Protein AF-A0A7H4N5Q2-F1 (afdb_monomer)

Sequence (71 aa):
MPVPTGGDAATTVRYAAELQALWELHLDARLRAANPKAGARLWTLINELNYAAQRTESRYNRLLLKLEGMK

Foldseek 3Di:
DDDDDLCPLVVQLVVLVVLVVCCVPPNQVPVCVVPVVRNVVVVVVSVVSNVVSVVVSVVVVVVVVVVVVVD

Solvent-accessible surface area (backbone atoms only — not comparable to full-atom values): 3942 Å² total; per-residue (Å²): 131,85,76,87,54,91,56,59,39,59,48,46,35,50,52,30,50,52,51,48,51,51,34,70,75,70,36,46,69,60,38,32,73,76,35,54,67,58,31,55,50,52,56,50,54,46,51,52,52,31,50,52,27,52,52,49,44,55,52,49,54,55,50,49,53,54,60,60,74,72,111

Mean predicted aligned error: 6.51 Å

Organism: NCBI:txid1134687

pLDDT: mean 84.07, std 12.63, range [43.47, 95.56]

Structure (mmCIF, N/CA/C/O backbone):
data_AF-A0A7H4N5Q2-F1
#
_entry.id   AF-A0A7H4N5Q2-F1
#
loop_
_atom_site.group_PDB
_atom_site.id
_atom_site.type_symbol
_atom_site.label_atom_id
_atom_site.label_alt_id
_atom_site.label_comp_id
_atom_site.label_asym_id
_atom_site.label_entity_id
_atom_site.label_seq_id
_atom_site.pdbx_PDB_ins_code
_atom_site.Cartn_x
_atom_site.Cartn_y
_atom_site.Cartn_z
_atom_site.occupancy
_atom_site.B_iso_or_equiv
_atom_site.auth_seq_id
_atom_site.auth_comp_id
_atom_site.auth_asym_id
_atom_site.auth_atom_id
_atom_site.pdbx_PDB_model_num
ATOM 1 N N . MET A 1 1 ? -16.653 19.740 6.554 1.00 43.47 1 MET A N 1
ATOM 2 C CA . MET A 1 1 ? -15.835 18.520 6.710 1.00 43.47 1 MET A CA 1
ATOM 3 C C . MET A 1 1 ? -16.721 17.345 6.341 1.00 43.47 1 MET A C 1
ATOM 5 O O . MET A 1 1 ? -17.777 17.246 6.960 1.00 43.47 1 MET A O 1
ATOM 9 N N . PRO A 1 2 ? -16.395 16.537 5.320 1.00 49.62 2 PRO A N 1
ATOM 10 C CA . PRO A 1 2 ? -17.177 15.339 5.045 1.00 49.62 2 PRO A CA 1
ATOM 11 C C . PRO A 1 2 ? -17.107 14.425 6.273 1.00 49.62 2 PRO A C 1
ATOM 13 O O . PRO A 1 2 ? -16.051 14.280 6.889 1.00 49.62 2 PRO A O 1
ATOM 16 N N . VAL A 1 3 ? -18.255 13.885 6.673 1.00 50.97 3 VAL A N 1
ATOM 17 C CA . VAL A 1 3 ? -18.328 12.881 7.734 1.00 50.97 3 VAL A CA 1
ATOM 18 C C . VAL A 1 3 ? -17.628 11.633 7.196 1.00 50.97 3 VAL A C 1
ATOM 20 O O . VAL A 1 3 ? -18.014 11.194 6.111 1.00 50.97 3 VAL A O 1
ATOM 23 N N . PRO A 1 4 ? -16.625 11.072 7.896 1.00 51.88 4 PRO A N 1
ATOM 24 C CA . PRO A 1 4 ? -15.999 9.830 7.474 1.00 51.88 4 PRO A CA 1
ATOM 25 C C . PRO A 1 4 ? -17.077 8.755 7.432 1.00 51.88 4 PRO A C 1
ATOM 27 O O . PRO A 1 4 ? -17.610 8.347 8.466 1.00 51.88 4 PRO A O 1
ATOM 30 N N . THR A 1 5 ? -17.462 8.345 6.232 1.00 52.97 5 THR A N 1
ATOM 31 C CA . THR A 1 5 ? -18.278 7.145 6.072 1.00 52.97 5 THR A CA 1
ATOM 32 C C . THR A 1 5 ? -17.314 5.967 6.131 1.00 52.97 5 THR A C 1
ATOM 34 O O . THR A 1 5 ? -16.186 6.078 5.655 1.00 52.97 5 THR A O 1
ATOM 37 N N . GLY A 1 6 ? -17.712 4.833 6.713 1.00 55.56 6 GLY A N 1
ATOM 38 C CA . GLY A 1 6 ? -16.833 3.660 6.875 1.00 55.56 6 GLY A CA 1
ATOM 39 C C . GLY A 1 6 ? -16.171 3.134 5.584 1.00 55.56 6 GLY A C 1
ATOM 40 O O . GLY A 1 6 ? -15.337 2.242 5.656 1.00 55.56 6 GLY A O 1
ATOM 41 N N . GLY A 1 7 ? -16.501 3.687 4.410 1.00 62.50 7 GLY A N 1
ATOM 42 C CA . GLY A 1 7 ? -15.896 3.370 3.119 1.00 62.50 7 GLY A CA 1
ATOM 43 C C . GLY A 1 7 ? -14.573 4.076 2.790 1.00 62.50 7 GLY A C 1
ATOM 44 O O . GLY A 1 7 ? -13.953 3.694 1.798 1.00 62.50 7 GLY A O 1
ATOM 45 N N . ASP A 1 8 ? -14.104 5.060 3.565 1.00 72.19 8 ASP A N 1
ATOM 46 C CA . ASP A 1 8 ? -12.901 5.837 3.196 1.00 72.19 8 ASP A CA 1
ATOM 47 C C . ASP A 1 8 ? -11.618 4.983 3.220 1.00 72.19 8 ASP A C 1
ATOM 49 O O . ASP A 1 8 ? -10.776 5.057 2.317 1.00 72.19 8 ASP A O 1
ATOM 53 N N . ALA A 1 9 ? -11.485 4.105 4.219 1.00 72.31 9 ALA A N 1
ATOM 54 C CA . ALA A 1 9 ? -10.330 3.219 4.338 1.00 72.31 9 ALA A CA 1
ATOM 55 C C . ALA A 1 9 ? -10.365 2.086 3.299 1.00 72.31 9 ALA A C 1
ATOM 57 O O . ALA A 1 9 ? -9.379 1.884 2.591 1.00 72.31 9 ALA A O 1
ATOM 58 N N . ALA A 1 10 ? -11.521 1.438 3.117 1.00 75.19 10 ALA A N 1
ATOM 59 C CA . ALA A 1 10 ? -11.729 0.424 2.082 1.00 75.19 10 ALA A CA 1
ATOM 60 C C . ALA A 1 10 ? -11.475 0.976 0.666 1.00 75.19 10 ALA A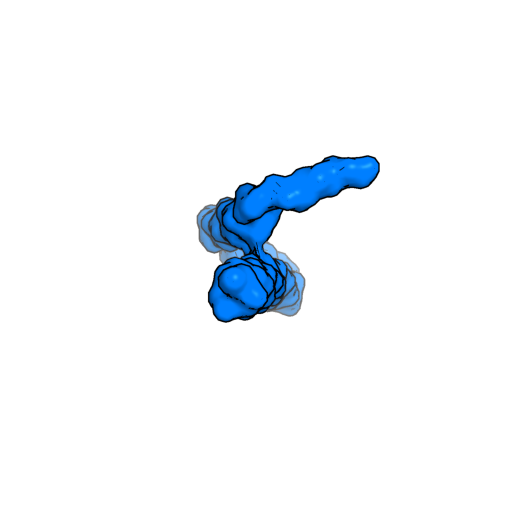 C 1
ATOM 62 O O . ALA A 1 10 ? -10.855 0.319 -0.172 1.00 75.19 10 ALA A O 1
ATOM 63 N N . THR A 1 11 ? -11.889 2.219 0.406 1.00 83.50 11 THR A N 1
ATOM 64 C CA . THR A 1 11 ? -11.616 2.913 -0.861 1.00 83.50 11 THR A CA 1
ATOM 65 C C . THR A 1 11 ? -10.120 3.162 -1.050 1.00 83.50 11 THR A C 1
ATOM 67 O O . THR A 1 11 ? -9.591 2.941 -2.137 1.00 83.50 11 THR A O 1
ATOM 70 N N . THR A 1 12 ? -9.415 3.554 0.013 1.00 83.00 12 THR A N 1
ATOM 71 C CA . THR A 1 12 ? -7.959 3.751 -0.030 1.00 83.00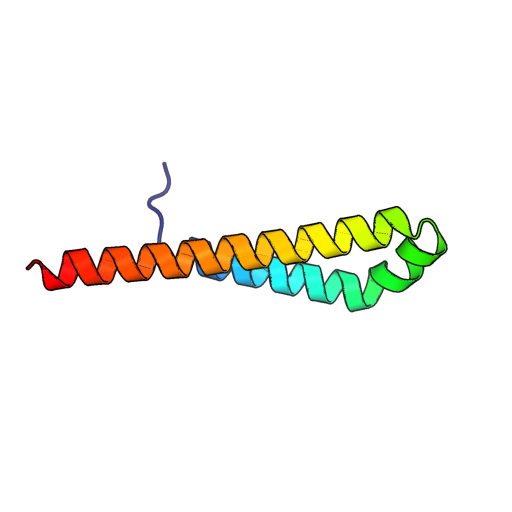 12 THR A CA 1
ATOM 72 C C . THR A 1 12 ? -7.217 2.439 -0.303 1.00 83.00 12 THR A C 1
ATOM 74 O O . THR A 1 12 ? -6.303 2.420 -1.127 1.00 83.00 12 THR A O 1
ATOM 77 N N . VAL 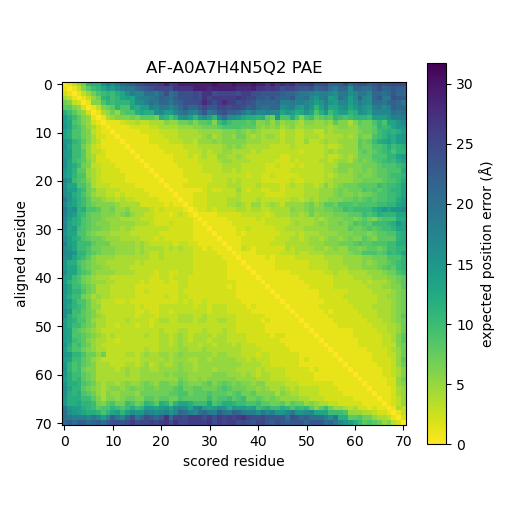A 1 13 ? -7.633 1.329 0.321 1.00 80.88 13 VAL A N 1
ATOM 78 C CA . VAL A 1 13 ? -7.092 -0.013 0.032 1.00 80.88 13 VAL A CA 1
ATOM 79 C C . VAL A 1 13 ? -7.324 -0.386 -1.433 1.00 80.88 13 VAL A C 1
ATOM 81 O O . VAL A 1 13 ? -6.401 -0.856 -2.098 1.00 80.88 13 VAL A O 1
ATOM 84 N N . ARG A 1 14 ? -8.527 -0.126 -1.964 1.00 85.06 14 ARG A N 1
ATOM 85 C CA . ARG A 1 14 ? -8.851 -0.394 -3.372 1.00 85.06 14 ARG A CA 1
ATOM 86 C C . ARG A 1 14 ? -7.941 0.383 -4.323 1.00 85.06 14 ARG A C 1
ATOM 88 O O . ARG A 1 14 ? -7.351 -0.220 -5.213 1.00 85.06 14 ARG A O 1
ATOM 95 N N . TYR A 1 15 ? -7.759 1.684 -4.104 1.00 88.38 15 TYR A N 1
ATOM 96 C CA . TYR A 1 15 ? -6.868 2.492 -4.941 1.00 88.38 15 TYR A CA 1
ATOM 97 C C . TYR A 1 15 ? -5.404 2.058 -4.843 1.00 88.38 15 TYR A C 1
ATOM 99 O O . TYR A 1 15 ? -4.701 2.058 -5.850 1.00 88.38 15 TYR A O 1
ATOM 107 N N . ALA A 1 16 ? -4.935 1.645 -3.662 1.00 87.31 16 ALA A N 1
ATOM 108 C CA . ALA A 1 16 ? -3.585 1.108 -3.518 1.00 87.31 16 ALA A CA 1
ATOM 109 C C . ALA A 1 16 ? -3.400 -0.200 -4.313 1.00 87.31 16 ALA A C 1
ATOM 111 O O . ALA A 1 16 ? -2.368 -0.377 -4.960 1.00 87.31 16 ALA A O 1
ATOM 112 N N . ALA A 1 17 ? -4.409 -1.078 -4.323 1.00 86.25 17 ALA A N 1
ATOM 113 C CA . ALA A 1 17 ? -4.401 -2.306 -5.120 1.00 86.25 17 ALA A CA 1
ATOM 114 C C . ALA A 1 17 ? -4.445 -2.027 -6.635 1.00 86.25 17 ALA A C 1
ATOM 116 O O . ALA A 1 17 ? -3.704 -2.646 -7.396 1.00 86.25 17 ALA A O 1
ATOM 117 N N . GLU A 1 18 ? -5.256 -1.063 -7.079 1.00 90.38 18 GLU A N 1
ATOM 118 C CA . GLU A 1 18 ? -5.286 -0.618 -8.482 1.00 90.38 18 GLU A CA 1
ATOM 119 C C . GLU A 1 18 ? -3.922 -0.062 -8.921 1.00 90.38 18 GLU A C 1
ATOM 121 O O . GLU A 1 18 ? -3.411 -0.409 -9.988 1.00 90.38 18 GLU A O 1
ATOM 126 N N . LEU A 1 19 ? -3.290 0.754 -8.072 1.00 91.31 19 LEU A N 1
ATOM 127 C CA . LEU A 1 19 ? -1.968 1.322 -8.329 1.00 91.31 19 LEU A CA 1
ATOM 128 C C . LEU A 1 19 ? -0.886 0.235 -8.407 1.00 91.31 19 LEU A C 1
ATOM 130 O O . LEU A 1 19 ? 0.005 0.308 -9.254 1.00 91.31 19 LEU A O 1
ATOM 134 N N . GLN A 1 20 ? -0.984 -0.787 -7.555 1.00 90.62 20 GLN A N 1
ATOM 135 C CA . GLN A 1 20 ? -0.115 -1.958 -7.599 1.00 90.62 20 GLN A CA 1
ATOM 136 C C . GLN A 1 20 ? -0.279 -2.740 -8.911 1.00 90.62 20 GLN A C 1
ATOM 138 O O . GLN A 1 20 ? 0.720 -3.047 -9.560 1.00 90.62 20 GLN A O 1
ATOM 143 N N . ALA A 1 21 ? -1.513 -3.006 -9.342 1.00 91.00 21 ALA A N 1
ATOM 144 C CA . ALA A 1 21 ? -1.768 -3.708 -10.599 1.00 91.00 21 ALA A CA 1
ATOM 145 C C . ALA A 1 21 ? -1.223 -2.928 -11.809 1.00 91.00 21 ALA A C 1
ATOM 147 O O . ALA A 1 21 ? -0.567 -3.499 -12.680 1.00 91.00 21 ALA A O 1
ATOM 148 N N . LEU A 1 22 ? -1.426 -1.606 -11.845 1.00 90.38 22 LEU A N 1
ATOM 149 C CA . LEU A 1 22 ? -0.864 -0.742 -12.890 1.00 90.38 22 LEU A CA 1
ATOM 150 C C . LEU A 1 22 ? 0.669 -0.750 -12.885 1.00 90.38 22 LEU A C 1
ATOM 152 O O . LEU A 1 22 ? 1.295 -0.762 -13.949 1.00 90.38 22 LEU A O 1
ATOM 156 N N . TRP A 1 23 ? 1.276 -0.752 -11.697 1.00 90.44 23 TRP A N 1
ATOM 157 C CA . TRP A 1 23 ? 2.720 -0.862 -11.542 1.00 90.44 23 TRP A CA 1
ATOM 158 C C . TRP A 1 23 ? 3.255 -2.161 -12.155 1.00 90.44 23 TRP A C 1
ATOM 160 O O . TRP A 1 23 ? 4.148 -2.108 -13.005 1.00 90.44 23 TRP A O 1
ATOM 170 N N . GLU A 1 24 ? 2.678 -3.300 -11.773 1.00 90.19 24 GLU A N 1
ATOM 171 C CA . GLU A 1 24 ? 3.093 -4.632 -12.227 1.00 90.19 24 GLU A CA 1
ATOM 172 C C . GLU A 1 24 ? 2.888 -4.817 -13.738 1.00 90.19 24 GLU A C 1
ATOM 174 O O . GLU A 1 24 ? 3.776 -5.323 -14.425 1.00 90.19 24 GLU A O 1
ATOM 179 N N . LEU A 1 25 ? 1.754 -4.357 -14.276 1.00 92.00 25 LEU A N 1
ATOM 180 C CA . LEU A 1 25 ? 1.408 -4.545 -15.688 1.00 92.00 25 LEU A CA 1
ATOM 181 C C . LEU A 1 25 ? 2.184 -3.629 -16.640 1.00 92.00 25 LEU A C 1
ATOM 183 O O . LEU A 1 25 ? 2.428 -4.005 -17.790 1.00 92.00 25 LEU A O 1
ATOM 187 N N . HIS A 1 26 ? 2.528 -2.410 -16.215 1.00 90.25 26 HIS A N 1
ATOM 188 C CA . HIS A 1 26 ? 2.950 -1.373 -17.163 1.00 90.25 26 HIS A CA 1
ATOM 189 C C . HIS A 1 26 ? 4.244 -0.646 -16.811 1.00 90.25 26 HIS A C 1
ATOM 191 O O . HIS A 1 26 ? 4.878 -0.093 -17.717 1.00 90.25 26 HIS A O 1
ATOM 197 N N . LEU A 1 27 ? 4.651 -0.613 -15.540 1.00 89.00 27 LEU A N 1
ATOM 198 C CA . LEU A 1 27 ? 5.712 0.293 -15.093 1.00 89.00 27 LEU A CA 1
ATOM 199 C C . LEU A 1 27 ? 6.949 -0.416 -14.550 1.00 89.00 27 LEU A C 1
ATOM 201 O O . LEU A 1 27 ? 8.038 0.096 -14.796 1.00 89.00 27 LEU A O 1
ATOM 205 N N . ASP A 1 28 ? 6.832 -1.570 -13.888 1.00 91.56 28 ASP A N 1
ATOM 206 C CA . ASP A 1 28 ? 7.953 -2.184 -13.158 1.00 91.56 28 ASP A CA 1
ATOM 207 C C . ASP A 1 28 ? 9.188 -2.405 -14.044 1.00 91.56 28 ASP A C 1
ATOM 209 O O . ASP A 1 28 ? 10.246 -1.809 -13.820 1.00 91.56 28 ASP A O 1
ATOM 213 N N . ALA A 1 29 ? 9.035 -3.180 -15.122 1.00 91.44 29 ALA A N 1
ATOM 214 C CA . ALA A 1 29 ? 10.136 -3.494 -16.030 1.00 91.44 29 ALA A CA 1
ATOM 215 C C . ALA A 1 29 ? 10.731 -2.235 -16.686 1.00 91.44 29 ALA A C 1
ATOM 217 O O . ALA A 1 29 ? 11.950 -2.069 -16.737 1.00 91.44 29 ALA A O 1
ATOM 218 N N . ARG A 1 30 ? 9.874 -1.315 -17.151 1.00 92.62 30 ARG A N 1
ATOM 219 C CA . ARG A 1 30 ? 10.298 -0.084 -17.841 1.00 92.62 30 ARG A CA 1
ATOM 220 C C . ARG A 1 30 ? 11.032 0.866 -16.900 1.00 92.62 30 ARG A C 1
ATOM 222 O O . ARG A 1 30 ? 12.073 1.410 -17.264 1.00 92.62 30 ARG A O 1
ATOM 229 N N . LEU A 1 31 ? 10.504 1.059 -15.694 1.00 91.00 31 LEU A N 1
ATOM 230 C CA . LEU A 1 31 ? 11.072 1.983 -14.724 1.00 91.00 31 LEU A CA 1
ATOM 231 C C . LEU A 1 31 ? 12.366 1.423 -14.136 1.00 91.00 31 LEU A C 1
ATOM 233 O O . LEU A 1 31 ? 13.318 2.182 -13.989 1.00 91.00 31 LEU A O 1
ATOM 237 N N . ARG A 1 32 ? 12.454 0.111 -13.876 1.00 92.19 32 ARG A N 1
ATOM 238 C CA . ARG A 1 32 ? 13.713 -0.512 -13.438 1.00 92.19 32 ARG A CA 1
ATOM 239 C C . ARG A 1 32 ? 14.786 -0.500 -14.517 1.00 92.19 32 ARG A C 1
ATOM 241 O O . ARG A 1 32 ? 15.942 -0.269 -14.178 1.00 92.19 32 ARG A O 1
ATOM 248 N N . ALA A 1 33 ? 14.424 -0.705 -15.784 1.00 94.62 33 ALA A N 1
ATOM 249 C CA . ALA A 1 33 ? 15.372 -0.612 -16.892 1.00 94.62 33 ALA A CA 1
ATOM 250 C C . ALA A 1 33 ? 15.944 0.808 -17.040 1.00 94.62 33 ALA A C 1
ATOM 252 O O . ALA A 1 33 ? 17.143 0.966 -17.248 1.00 94.62 33 ALA A O 1
ATOM 253 N N . ALA A 1 34 ? 15.107 1.840 -16.889 1.00 95.38 34 ALA A N 1
ATOM 254 C CA . ALA A 1 34 ? 15.549 3.232 -16.955 1.00 95.38 34 ALA A CA 1
ATOM 255 C C . ALA A 1 34 ? 16.296 3.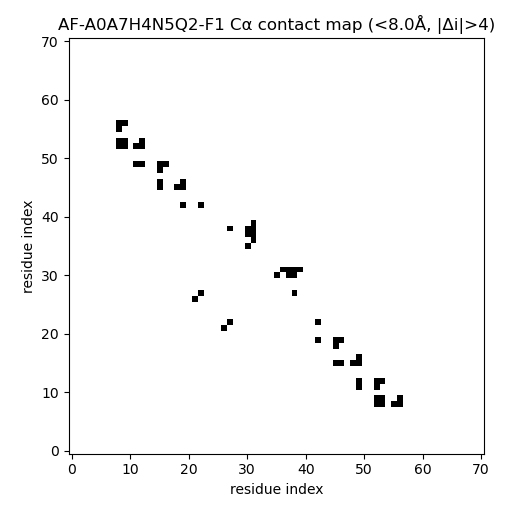686 -15.686 1.00 95.38 34 ALA A C 1
ATOM 257 O O . ALA A 1 34 ? 17.280 4.419 -15.763 1.00 95.38 34 ALA A O 1
ATOM 258 N N . ASN A 1 35 ? 15.815 3.286 -14.506 1.00 95.56 35 ASN A N 1
ATOM 259 C CA . ASN A 1 35 ? 16.391 3.630 -13.211 1.00 95.56 35 ASN A CA 1
ATOM 260 C C . ASN A 1 35 ? 15.979 2.603 -12.129 1.00 95.56 35 ASN A C 1
ATOM 262 O O . ASN A 1 35 ? 14.901 2.721 -11.530 1.00 95.56 35 ASN A O 1
ATOM 266 N N . PRO A 1 36 ? 16.861 1.645 -11.784 1.00 92.81 36 PRO A N 1
ATOM 267 C CA . PRO A 1 36 ? 16.563 0.605 -10.797 1.00 92.81 36 PRO A CA 1
ATOM 268 C C . PRO A 1 36 ? 16.136 1.148 -9.427 1.00 92.81 36 PRO A C 1
ATOM 270 O O . PRO A 1 36 ? 15.244 0.593 -8.783 1.00 92.81 36 PRO A O 1
ATOM 273 N N . LYS A 1 37 ? 16.736 2.264 -8.984 1.00 93.62 37 LYS A N 1
ATOM 274 C CA . LYS A 1 37 ? 16.415 2.891 -7.692 1.00 93.62 37 LYS A CA 1
ATOM 275 C C . LYS A 1 37 ? 15.030 3.529 -7.703 1.00 93.62 37 LYS A C 1
ATOM 277 O O . LYS A 1 37 ? 14.315 3.426 -6.710 1.00 93.62 37 LYS A O 1
ATOM 282 N N . ALA A 1 38 ? 14.645 4.165 -8.811 1.00 88.75 38 ALA A N 1
ATOM 283 C CA . ALA A 1 38 ? 13.311 4.742 -8.956 1.00 88.75 38 ALA A CA 1
ATOM 284 C C . ALA A 1 38 ? 12.235 3.651 -8.911 1.00 88.75 38 ALA A C 1
ATOM 286 O O . ALA A 1 38 ? 11.231 3.820 -8.220 1.00 88.75 38 ALA A O 1
ATOM 287 N N . GLY A 1 39 ? 12.480 2.512 -9.570 1.00 91.38 39 GLY A N 1
ATOM 288 C CA . GLY A 1 39 ? 11.546 1.392 -9.537 1.00 91.38 39 GLY A CA 1
ATOM 289 C C . GLY A 1 39 ? 11.369 0.784 -8.151 1.00 91.38 39 GLY A C 1
ATOM 290 O O . GLY A 1 39 ? 10.243 0.654 -7.675 1.00 91.38 39 GLY A O 1
ATOM 291 N N . ALA A 1 40 ? 12.473 0.519 -7.449 1.00 90.94 40 ALA A N 1
ATOM 292 C CA . ALA A 1 40 ? 12.412 0.068 -6.061 1.00 90.94 40 ALA A CA 1
ATOM 293 C C . ALA A 1 40 ? 11.679 1.079 -5.160 1.00 90.94 40 ALA A C 1
ATOM 295 O O . ALA A 1 40 ? 10.846 0.694 -4.342 1.00 90.94 40 ALA A O 1
ATOM 296 N N . ARG A 1 41 ? 11.942 2.382 -5.337 1.00 93.00 41 ARG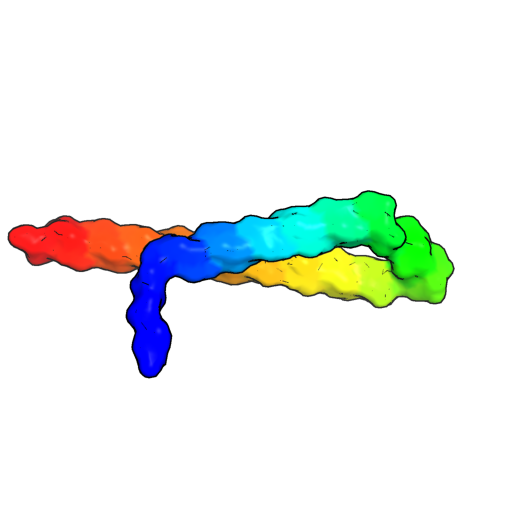 A N 1
ATOM 297 C CA . ARG A 1 41 ? 11.315 3.436 -4.533 1.00 93.00 41 ARG A CA 1
ATOM 298 C C . ARG A 1 41 ? 9.806 3.511 -4.747 1.00 93.00 41 ARG A C 1
ATOM 300 O O . ARG A 1 41 ? 9.080 3.606 -3.759 1.00 93.00 41 ARG A O 1
ATOM 307 N N . LEU A 1 42 ? 9.339 3.485 -5.995 1.00 90.06 42 LEU A N 1
ATOM 308 C CA . LEU A 1 42 ? 7.908 3.555 -6.290 1.00 90.06 42 LEU A CA 1
ATOM 309 C C . LEU A 1 42 ? 7.177 2.317 -5.759 1.00 90.06 42 LEU A C 1
ATOM 311 O O . LEU A 1 42 ? 6.164 2.464 -5.080 1.00 90.06 42 LEU A O 1
ATOM 315 N N . TRP A 1 43 ? 7.747 1.125 -5.951 1.00 91.56 43 TRP A N 1
ATOM 316 C CA . TRP A 1 43 ? 7.225 -0.109 -5.363 1.00 91.56 43 TRP A CA 1
ATOM 317 C C . TRP A 1 43 ? 7.065 -0.020 -3.838 1.00 91.56 43 TRP A C 1
ATOM 319 O O . TRP A 1 43 ? 6.013 -0.369 -3.298 1.00 91.56 43 TRP A O 1
ATOM 329 N N . THR A 1 44 ? 8.078 0.487 -3.129 1.00 93.81 44 THR A N 1
ATOM 330 C CA . THR A 1 44 ? 7.992 0.690 -1.676 1.00 93.81 44 THR A CA 1
ATOM 331 C C . THR A 1 44 ? 6.860 1.645 -1.303 1.00 93.81 44 THR A C 1
ATOM 333 O O . THR A 1 44 ? 6.096 1.343 -0.393 1.00 93.81 44 THR A O 1
ATOM 336 N N . LEU A 1 45 ? 6.715 2.773 -2.003 1.00 92.50 45 LEU A N 1
ATOM 337 C CA . LEU A 1 45 ? 5.673 3.760 -1.697 1.00 92.50 45 LEU A CA 1
ATOM 338 C C . LEU A 1 45 ? 4.255 3.195 -1.870 1.00 92.50 45 LEU A C 1
ATOM 340 O O . LEU A 1 45 ? 3.396 3.466 -1.033 1.00 92.50 45 LEU A O 1
ATOM 344 N N . ILE A 1 46 ? 4.023 2.384 -2.907 1.00 90.75 46 ILE A N 1
ATOM 345 C CA . ILE A 1 46 ? 2.734 1.710 -3.138 1.00 90.75 46 ILE A CA 1
ATOM 346 C C . ILE A 1 46 ? 2.402 0.770 -1.969 1.00 90.75 46 ILE A C 1
ATOM 348 O O . ILE A 1 46 ? 1.296 0.813 -1.428 1.00 90.75 46 ILE A O 1
ATOM 352 N N . ASN A 1 47 ? 3.374 -0.037 -1.535 1.00 89.94 47 ASN A N 1
ATOM 353 C CA . ASN A 1 47 ? 3.181 -0.966 -0.421 1.00 89.94 47 ASN A CA 1
ATOM 354 C C . ASN A 1 47 ? 2.915 -0.247 0.904 1.00 89.94 47 ASN A C 1
ATOM 356 O O . ASN A 1 47 ? 1.992 -0.620 1.626 1.00 89.94 47 ASN A O 1
ATOM 360 N N . GLU A 1 48 ? 3.688 0.793 1.223 1.00 92.69 48 GLU A N 1
ATOM 361 C CA . GLU A 1 48 ? 3.497 1.562 2.458 1.00 92.69 48 GLU A CA 1
ATOM 362 C C . GLU A 1 48 ? 2.121 2.235 2.504 1.00 92.69 48 GLU A C 1
ATOM 364 O O . GLU A 1 48 ? 1.479 2.246 3.555 1.00 92.69 48 GLU A O 1
ATOM 369 N N . LEU A 1 49 ? 1.620 2.729 1.365 1.00 88.88 49 LEU A N 1
ATOM 370 C CA . LEU A 1 49 ? 0.265 3.273 1.271 1.00 88.88 49 LEU A CA 1
ATOM 371 C C . LEU A 1 49 ? -0.797 2.205 1.575 1.00 88.88 49 LEU A C 1
ATOM 373 O O . LEU A 1 49 ? -1.704 2.453 2.373 1.00 88.88 49 LEU A O 1
ATOM 377 N N . ASN A 1 50 ? -0.664 1.011 0.989 1.00 86.19 50 ASN A N 1
ATOM 378 C CA . ASN A 1 50 ? -1.586 -0.100 1.236 1.00 86.19 50 ASN A CA 1
ATOM 379 C C . ASN A 1 50 ? -1.577 -0.515 2.720 1.00 86.19 50 ASN A C 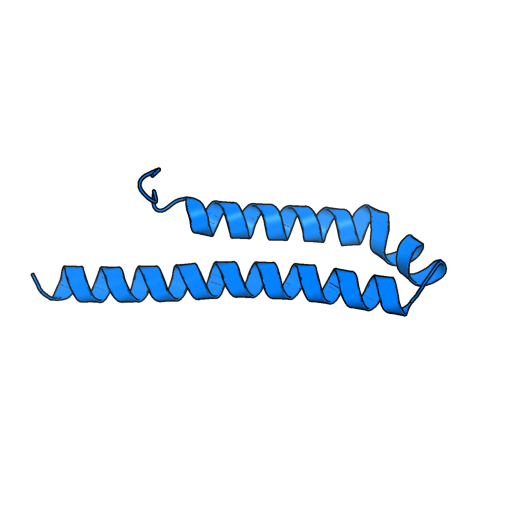1
ATOM 381 O O . ASN A 1 50 ? -2.625 -0.599 3.364 1.00 86.19 50 ASN A O 1
ATOM 385 N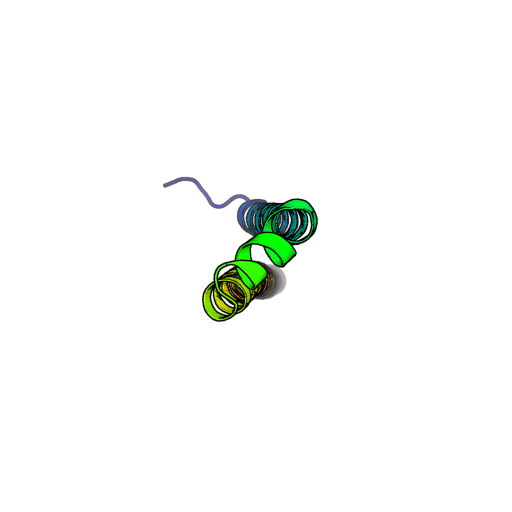 N . TYR A 1 51 ? -0.387 -0.681 3.307 1.00 89.62 51 TYR A N 1
ATOM 386 C CA . TYR A 1 51 ? -0.248 -1.003 4.728 1.00 89.62 51 TYR A CA 1
ATOM 387 C C . TYR A 1 51 ? -0.815 0.085 5.640 1.00 89.62 51 TYR A C 1
ATOM 389 O O . TYR A 1 51 ? -1.451 -0.237 6.649 1.00 89.62 51 TYR A O 1
ATOM 397 N N . ALA A 1 52 ? -0.601 1.361 5.317 1.00 89.00 52 ALA A N 1
ATOM 398 C CA . ALA A 1 52 ? -1.144 2.470 6.091 1.00 89.00 52 ALA A CA 1
ATOM 399 C C . ALA A 1 52 ? -2.680 2.453 6.097 1.00 89.00 52 ALA A C 1
ATOM 401 O O . ALA A 1 52 ? -3.281 2.603 7.165 1.00 89.00 52 ALA A O 1
ATOM 402 N N . ALA A 1 53 ? -3.309 2.201 4.946 1.00 85.81 53 ALA A N 1
ATOM 403 C CA . ALA A 1 53 ? -4.76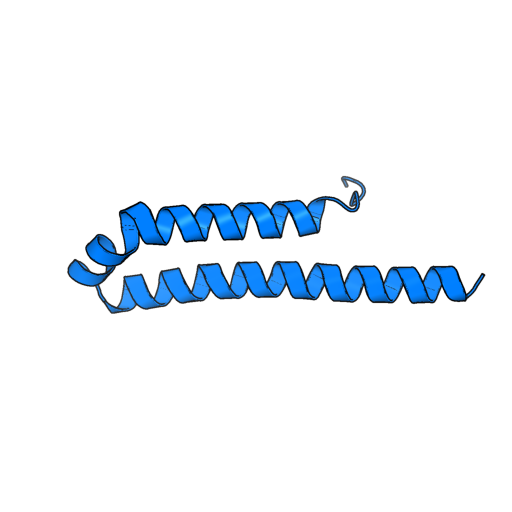2 2.102 4.828 1.00 85.81 53 ALA A CA 1
ATOM 404 C C . ALA A 1 53 ? -5.323 0.942 5.668 1.00 85.81 53 ALA A C 1
ATOM 406 O O . ALA A 1 53 ? -6.160 1.164 6.545 1.00 85.81 53 ALA A O 1
ATOM 407 N N . GLN A 1 54 ? -4.773 -0.266 5.500 1.00 84.62 54 GLN A N 1
ATOM 408 C CA . GLN A 1 54 ? -5.204 -1.457 6.244 1.00 84.62 54 GLN A CA 1
ATOM 409 C C . GLN A 1 54 ? -5.030 -1.299 7.761 1.00 84.62 54 GLN A C 1
ATOM 411 O O . GLN A 1 54 ? -5.916 -1.638 8.550 1.00 84.62 54 GLN A O 1
ATOM 416 N N . ARG A 1 55 ? -3.886 -0.757 8.206 1.00 89.44 55 ARG A N 1
ATOM 417 C CA . ARG A 1 55 ? -3.632 -0.523 9.639 1.00 89.44 55 ARG A CA 1
ATOM 418 C C . ARG A 1 55 ? -4.579 0.522 10.219 1.00 89.44 55 ARG A C 1
ATOM 420 O O . ARG A 1 55 ? -4.980 0.384 11.375 1.00 89.44 55 ARG A O 1
ATOM 427 N N . THR A 1 56 ? -4.921 1.549 9.446 1.00 86.81 56 THR A N 1
ATOM 428 C C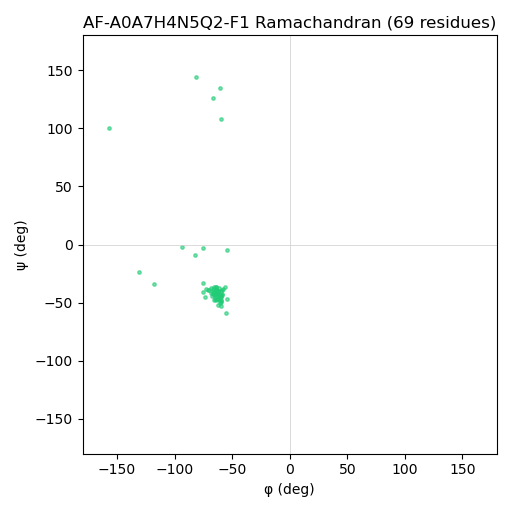A . THR A 1 56 ? -5.866 2.591 9.866 1.00 86.81 56 THR A CA 1
ATOM 429 C C . THR A 1 56 ? -7.264 2.008 10.037 1.00 86.81 56 THR A C 1
ATOM 431 O O . THR A 1 56 ? -7.858 2.180 11.100 1.00 86.81 56 THR A O 1
ATOM 434 N N . GLU A 1 57 ? -7.742 1.235 9.060 1.00 84.31 57 GLU A N 1
ATOM 435 C CA . GLU A 1 57 ? -9.036 0.547 9.121 1.00 84.31 57 GLU A CA 1
ATOM 436 C C . GLU A 1 57 ? -9.120 -0.418 10.310 1.00 84.31 57 GLU A C 1
ATOM 438 O O . GLU A 1 57 ? -10.051 -0.360 11.110 1.00 84.31 57 GLU A O 1
ATOM 443 N N . SER A 1 58 ? -8.094 -1.256 10.494 1.00 86.38 58 SER A N 1
ATOM 444 C CA . SER A 1 58 ? -8.029 -2.211 11.606 1.00 86.38 58 SER A CA 1
ATOM 445 C C . SER A 1 58 ? -8.092 -1.517 12.972 1.00 86.38 58 SER A C 1
ATOM 447 O O . SER A 1 58 ? -8.814 -1.955 13.874 1.00 86.38 58 SER A O 1
ATOM 449 N N . ARG A 1 59 ? -7.361 -0.404 13.135 1.00 89.31 59 ARG A N 1
ATOM 450 C CA . ARG A 1 59 ? -7.389 0.399 14.367 1.00 89.31 59 ARG A CA 1
ATOM 451 C C . ARG A 1 59 ? -8.746 1.059 14.581 1.00 89.31 59 ARG A C 1
ATOM 453 O O . ARG A 1 59 ? -9.234 1.032 15.709 1.00 89.31 59 ARG A O 1
ATOM 460 N N . TYR A 1 60 ? -9.343 1.611 13.529 1.00 85.56 60 TYR A N 1
ATOM 461 C CA . TYR A 1 60 ? -10.670 2.217 13.585 1.00 85.56 60 TYR A CA 1
ATOM 462 C C . TYR A 1 60 ? -11.734 1.195 14.006 1.00 85.56 60 TYR A C 1
ATOM 464 O O . TYR A 1 60 ? -12.424 1.414 15.000 1.00 85.56 60 TYR A O 1
ATOM 472 N N . ASN A 1 61 ? -11.781 0.030 13.357 1.00 85.19 61 ASN A N 1
ATOM 473 C CA . ASN A 1 61 ? -12.732 -1.037 13.686 1.00 85.19 61 ASN A CA 1
ATOM 474 C C . ASN A 1 61 ? -12.561 -1.526 15.131 1.00 85.19 61 ASN A C 1
ATOM 476 O O . ASN A 1 61 ? -13.538 -1.727 15.849 1.00 85.19 61 ASN A O 1
ATOM 480 N N . ARG A 1 62 ? -11.315 -1.656 15.607 1.00 89.12 62 ARG A N 1
ATOM 481 C CA . ARG A 1 62 ? -11.046 -2.014 17.008 1.00 89.12 62 ARG A CA 1
ATOM 482 C C . ARG A 1 62 ? -11.539 -0.946 17.991 1.00 89.12 62 ARG A C 1
ATOM 484 O O . ARG A 1 62 ? -11.976 -1.300 19.083 1.00 89.12 62 ARG A O 1
ATOM 491 N N . LEU A 1 63 ? -11.430 0.337 17.648 1.00 90.06 63 LEU A N 1
ATOM 492 C CA . LEU A 1 63 ? -11.958 1.426 18.474 1.00 90.06 63 LEU A CA 1
ATOM 493 C C . LEU A 1 63 ? -13.487 1.418 18.492 1.00 90.06 63 LEU A C 1
ATOM 495 O O . LEU A 1 63 ? -14.066 1.562 19.565 1.00 90.06 63 LEU A O 1
ATOM 499 N N . LEU A 1 64 ? -14.123 1.187 17.341 1.00 87.38 64 LEU A N 1
ATOM 500 C CA . LEU A 1 64 ? -15.576 1.096 17.229 1.00 87.38 64 LEU A CA 1
ATOM 501 C C . LEU A 1 64 ? -16.134 -0.032 18.111 1.00 87.38 64 LEU A C 1
ATOM 503 O O . LEU A 1 64 ? -16.986 0.228 18.952 1.00 87.38 64 LEU A O 1
ATOM 507 N N . LEU A 1 65 ? -15.559 -1.237 18.025 1.00 89.25 65 LEU A N 1
ATOM 508 C CA . LEU A 1 65 ? -15.961 -2.381 18.855 1.00 89.25 65 LEU A CA 1
ATOM 509 C C . LEU A 1 65 ? -15.834 -2.102 20.360 1.00 89.25 65 LEU A C 1
ATOM 511 O O . LEU A 1 65 ? -16.678 -2.526 21.144 1.00 89.25 65 LEU A O 1
ATOM 515 N N . LYS A 1 66 ? -14.785 -1.380 20.780 1.00 91.38 66 LYS A N 1
ATOM 516 C CA . LYS A 1 66 ? -14.627 -0.974 22.186 1.00 91.38 66 LYS A CA 1
ATOM 517 C C . LYS A 1 66 ? -15.718 -0.001 22.619 1.00 91.38 66 LYS A C 1
ATOM 519 O O . LYS A 1 66 ? -16.230 -0.139 23.719 1.00 91.38 66 LYS A O 1
ATOM 524 N N . LEU A 1 67 ? -16.055 0.971 21.773 1.00 88.56 67 LEU A N 1
ATOM 525 C CA . LEU A 1 67 ? -17.101 1.952 22.062 1.00 88.56 67 LEU A CA 1
ATOM 526 C C . LEU A 1 67 ? -18.495 1.312 22.090 1.00 88.56 67 LEU A C 1
ATOM 528 O O . LEU A 1 67 ? -19.315 1.681 22.925 1.00 88.56 67 LEU A O 1
ATOM 532 N N . GLU A 1 68 ? -18.760 0.347 21.210 1.00 87.06 68 GLU A N 1
ATOM 533 C CA . GLU A 1 68 ? -20.024 -0.396 21.170 1.00 87.06 68 GLU A CA 1
ATOM 534 C C . GLU A 1 68 ? -20.172 -1.361 22.351 1.00 87.06 68 GLU A C 1
ATOM 536 O O . GLU A 1 68 ? -21.250 -1.437 22.926 1.00 87.06 68 GLU A O 1
ATOM 541 N N . GLY A 1 69 ? -19.094 -2.036 22.766 1.00 75.94 69 GLY A N 1
ATOM 542 C CA . GLY A 1 69 ? -19.088 -2.915 23.945 1.00 75.94 69 GLY A CA 1
ATOM 543 C C . GLY A 1 69 ? -19.063 -2.190 25.298 1.00 75.94 69 GLY A C 1
ATOM 544 O O . GLY A 1 69 ? -19.084 -2.847 26.334 1.00 75.94 69 GLY A O 1
ATOM 545 N N . MET A 1 70 ? -18.979 -0.856 25.300 1.00 64.81 70 MET A N 1
ATOM 546 C CA . MET A 1 70 ? -19.119 -0.009 26.493 1.00 64.81 70 MET A CA 1
ATOM 547 C C . MET A 1 70 ? -20.559 0.497 26.711 1.00 64.81 70 MET A C 1
ATOM 549 O O . MET A 1 70 ? -20.789 1.216 27.684 1.00 64.81 70 MET A O 1
ATOM 553 N N . LYS A 1 71 ? -21.501 0.171 25.814 1.00 51.72 71 LYS A N 1
ATOM 554 C CA . LYS A 1 71 ? -22.943 0.399 26.006 1.00 51.72 71 LYS A CA 1
ATOM 555 C C . LYS A 1 71 ? -23.582 -0.749 26.775 1.00 51.72 71 LYS A C 1
ATOM 557 O O . LYS A 1 71 ? -24.524 -0.445 27.537 1.00 51.72 71 LYS A O 1
#

Secondary structure (DSSP, 8-state):
-----THHHHHHHHHHHHHHHHIIIIIHHHHHHH-HHHHHHHHHHHHHHHHHHHHHHHHHHHHHHHHHTT-

Radius of gyration: 16.63 Å; Cα contacts (8 Å, |Δi|>4): 32; chains: 1; bounding box: 40×23×44 Å